Protein AF-A0A835YY92-F1 (afdb_monomer)

Secondary structure (DSSP, 8-state):
------B-TT--PEEEETTEEEEEEEEEEEEPPGGGGG----TTHHHHTTS---S---S-B-TT--EEEEEEESSS-----TT-EEEEEESEEEEEEE-----

Organism: NCBI:txid303371

Structure (mmCIF, N/CA/C/O backbone):
data_AF-A0A835YY92-F1
#
_entry.id   AF-A0A835YY92-F1
#
loop_
_atom_site.group_PDB
_atom_site.id
_atom_site.type_symbol
_atom_site.label_atom_id
_atom_site.label_alt_id
_atom_site.label_comp_id
_atom_site.label_asym_id
_atom_site.label_entity_id
_atom_site.label_seq_id
_atom_site.pdbx_PDB_ins_code
_atom_site.Cartn_x
_atom_site.Cartn_y
_atom_site.Cartn_z
_atom_site.occupancy
_atom_site.B_iso_or_equiv
_atom_site.auth_seq_id
_atom_site.auth_comp_id
_atom_site.auth_asym_id
_atom_site.auth_atom_id
_atom_site.pdbx_PDB_model_num
ATOM 1 N N . MET A 1 1 ? -1.909 21.201 18.520 1.00 41.69 1 MET A N 1
ATOM 2 C CA . MET A 1 1 ? -2.123 21.535 17.093 1.00 41.69 1 MET A CA 1
ATOM 3 C C . MET A 1 1 ? -1.958 20.265 16.265 1.00 41.69 1 MET A C 1
ATOM 5 O O . MET A 1 1 ? -0.835 19.873 15.989 1.00 41.69 1 MET A O 1
ATOM 9 N N . ALA A 1 2 ? -3.050 19.558 15.961 1.00 43.69 2 ALA A N 1
ATOM 10 C CA . ALA A 1 2 ? -3.000 18.307 15.201 1.00 43.69 2 ALA A CA 1
ATOM 11 C C . ALA A 1 2 ? -3.108 18.616 13.701 1.00 43.69 2 ALA A C 1
ATOM 13 O O . ALA A 1 2 ? -4.186 18.914 13.196 1.00 43.69 2 ALA A O 1
ATOM 14 N N . TRP A 1 3 ? -1.981 18.582 12.993 1.00 51.53 3 TRP A N 1
ATOM 15 C CA . TRP A 1 3 ? -1.955 18.657 11.533 1.00 51.53 3 TRP A CA 1
ATOM 16 C C . TRP A 1 3 ? -2.495 17.319 10.997 1.00 51.53 3 TRP A C 1
ATOM 18 O O . TRP A 1 3 ? -1.752 16.338 10.918 1.00 51.53 3 TRP A O 1
ATOM 28 N N . CYS A 1 4 ? -3.802 17.220 10.707 1.00 57.94 4 CYS A N 1
ATOM 29 C CA . CYS A 1 4 ? -4.315 16.047 9.993 1.00 57.94 4 CYS A CA 1
ATOM 30 C C . CYS A 1 4 ? -3.626 16.019 8.624 1.00 57.94 4 CYS A C 1
ATOM 32 O O . CYS A 1 4 ? -3.873 16.866 7.772 1.00 57.94 4 CYS A O 1
ATOM 34 N N . SER A 1 5 ? -2.732 15.055 8.421 1.00 66.00 5 SER A N 1
ATOM 35 C CA . SER A 1 5 ? -2.159 14.801 7.104 1.00 66.00 5 SER A CA 1
ATOM 36 C C . SER A 1 5 ? -3.195 14.051 6.275 1.00 66.00 5 SER A C 1
ATOM 38 O O . SER A 1 5 ? -3.263 12.825 6.327 1.00 66.00 5 SER A O 1
ATOM 40 N N . THR A 1 6 ? -4.052 14.802 5.589 1.00 83.25 6 THR A N 1
ATOM 41 C CA . THR A 1 6 ? -5.125 14.256 4.757 1.00 83.25 6 THR A CA 1
ATOM 42 C C . THR A 1 6 ? -4.547 13.565 3.526 1.00 83.25 6 THR A C 1
ATOM 44 O O . THR A 1 6 ? -3.790 14.166 2.765 1.00 83.25 6 THR A O 1
ATOM 47 N N . ILE A 1 7 ? -4.922 12.306 3.307 1.00 86.75 7 ILE A N 1
ATOM 48 C CA . ILE A 1 7 ? -4.563 11.545 2.110 1.00 86.75 7 ILE A CA 1
ATOM 49 C C . ILE A 1 7 ? -5.697 11.688 1.094 1.00 86.75 7 ILE A C 1
ATOM 51 O O . ILE A 1 7 ? -6.809 11.203 1.308 1.00 86.75 7 ILE A O 1
ATOM 55 N N . ASN A 1 8 ? -5.397 12.347 -0.022 1.00 85.38 8 ASN A N 1
ATOM 56 C CA . ASN A 1 8 ? -6.345 12.601 -1.103 1.00 85.38 8 ASN A CA 1
ATOM 57 C C . ASN A 1 8 ? -6.213 11.566 -2.237 1.00 85.38 8 ASN A C 1
ATOM 59 O O . ASN A 1 8 ? -5.172 10.918 -2.383 1.00 85.38 8 ASN A O 1
ATOM 63 N N . PRO A 1 9 ? -7.233 11.424 -3.101 1.00 82.62 9 PRO A N 1
ATOM 64 C CA . PRO A 1 9 ? -7.080 10.750 -4.386 1.00 82.62 9 PRO A CA 1
ATOM 65 C C . PRO A 1 9 ? -5.902 11.339 -5.176 1.00 82.62 9 PRO A C 1
ATOM 67 O O . PRO A 1 9 ? -5.655 12.541 -5.122 1.00 82.62 9 PRO A O 1
ATOM 70 N N . ARG A 1 10 ? -5.184 10.495 -5.931 1.00 88.81 10 ARG A N 1
ATOM 71 C CA . ARG A 1 10 ? -3.942 10.831 -6.664 1.00 88.81 10 ARG A CA 1
ATOM 72 C C . ARG A 1 10 ? -2.711 11.142 -5.812 1.00 88.81 10 ARG A C 1
ATOM 74 O O . ARG A 1 10 ? -1.658 11.417 -6.378 1.00 88.81 10 AR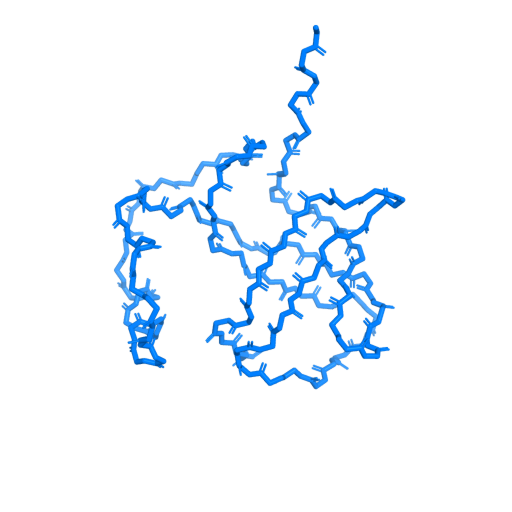G A O 1
ATOM 81 N N . TYR A 1 11 ? -2.805 11.039 -4.494 1.00 90.62 11 TYR A N 1
ATOM 82 C CA . TYR A 1 11 ? -1.632 11.009 -3.630 1.00 90.62 11 TYR A CA 1
ATOM 83 C C . TYR A 1 11 ? -0.675 9.874 -4.044 1.00 90.62 11 TYR A C 1
ATOM 85 O O . TYR A 1 11 ? -1.138 8.778 -4.380 1.00 90.62 11 TYR A O 1
ATOM 93 N N . ALA A 1 12 ? 0.634 10.143 -4.054 1.00 93.50 12 ALA A N 1
ATOM 94 C CA . ALA A 1 12 ? 1.656 9.256 -4.617 1.00 93.50 12 ALA A CA 1
ATOM 95 C C . ALA A 1 12 ? 2.806 8.966 -3.626 1.00 93.50 12 ALA A C 1
ATOM 97 O O . ALA A 1 12 ? 3.928 9.430 -3.830 1.00 93.50 12 ALA A O 1
ATOM 98 N N . PRO A 1 13 ? 2.547 8.194 -2.555 1.00 93.38 13 PRO A N 1
ATOM 99 C CA . PRO A 1 13 ? 3.566 7.830 -1.577 1.00 93.38 13 PRO A CA 1
ATOM 100 C C . PRO A 1 13 ? 4.501 6.729 -2.093 1.00 93.38 13 PRO A C 1
ATOM 102 O O . PRO A 1 13 ? 4.166 5.966 -3.006 1.00 93.38 13 PRO A O 1
ATOM 105 N N . VAL A 1 14 ? 5.650 6.565 -1.429 1.00 95.81 14 VAL A N 1
ATOM 106 C CA . VAL A 1 14 ? 6.504 5.385 -1.617 1.00 95.81 14 VAL A CA 1
ATOM 107 C C . VAL A 1 14 ? 5.900 4.210 -0.855 1.00 95.81 14 VAL A C 1
ATOM 109 O O . VAL A 1 14 ? 5.755 4.238 0.369 1.00 95.81 14 VAL A O 1
ATOM 112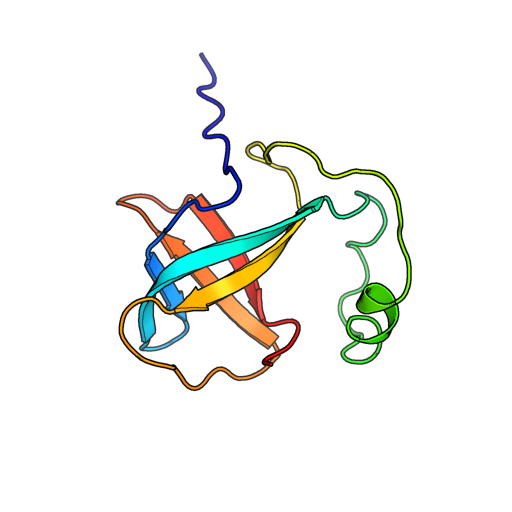 N N . VAL A 1 15 ? 5.557 3.155 -1.585 1.00 95.62 15 VAL A N 1
ATOM 113 C CA . VAL A 1 15 ? 5.086 1.883 -1.042 1.00 95.62 15 VAL A CA 1
ATOM 114 C C . VAL A 1 15 ? 6.295 1.026 -0.693 1.00 95.62 15 VAL A C 1
ATOM 116 O O . VAL A 1 15 ? 7.097 0.678 -1.559 1.00 95.62 15 VAL A O 1
ATOM 119 N N . HIS A 1 16 ? 6.413 0.683 0.587 1.00 95.88 16 HIS A N 1
ATOM 120 C CA . HIS A 1 16 ? 7.367 -0.299 1.086 1.00 95.88 16 HIS A CA 1
ATOM 121 C C . HIS A 1 16 ? 6.644 -1.631 1.300 1.00 95.88 16 HIS A C 1
ATOM 123 O O . HIS A 1 16 ? 5.726 -1.708 2.122 1.00 95.88 16 HIS A O 1
ATOM 129 N N . ALA A 1 17 ? 7.068 -2.674 0.587 1.00 93.12 17 ALA A N 1
ATOM 130 C CA . ALA A 1 17 ? 6.536 -4.030 0.721 1.00 93.12 17 ALA A CA 1
ATOM 131 C C . ALA A 1 17 ? 7.667 -5.051 0.546 1.00 93.12 17 ALA A C 1
ATOM 133 O O . ALA A 1 17 ? 8.169 -5.233 -0.559 1.00 93.12 17 ALA A O 1
ATOM 134 N N . HIS A 1 18 ? 8.081 -5.726 1.623 1.00 92.06 18 HIS A N 1
ATOM 135 C CA . HIS A 1 18 ? 9.300 -6.551 1.625 1.00 92.06 18 HIS A CA 1
ATOM 136 C C . HIS A 1 18 ? 10.514 -5.768 1.079 1.00 92.06 18 HIS A C 1
ATOM 138 O O . HIS A 1 18 ? 10.968 -4.822 1.722 1.00 92.06 18 HIS A O 1
ATOM 144 N N . ASN A 1 19 ? 10.995 -6.132 -0.115 1.00 91.88 19 ASN A N 1
ATOM 145 C CA . ASN A 1 19 ? 12.131 -5.506 -0.796 1.00 91.88 19 ASN A CA 1
ATOM 146 C C . ASN A 1 19 ? 11.714 -4.451 -1.836 1.00 91.88 19 ASN A C 1
ATOM 148 O O . ASN A 1 19 ? 12.578 -3.799 -2.414 1.00 91.88 19 ASN A O 1
ATOM 152 N N . ILE A 1 20 ? 10.413 -4.249 -2.057 1.00 92.81 20 ILE A N 1
ATOM 153 C CA . ILE A 1 20 ? 9.881 -3.249 -2.986 1.00 92.81 20 ILE A CA 1
ATOM 154 C C . ILE A 1 20 ? 9.871 -1.884 -2.302 1.00 92.81 20 ILE A C 1
ATOM 156 O O . ILE A 1 20 ? 9.355 -1.744 -1.188 1.00 92.81 20 ILE A O 1
ATOM 160 N N . ARG A 1 21 ? 10.423 -0.877 -2.985 1.00 95.31 21 ARG A N 1
ATOM 161 C CA . ARG A 1 21 ? 10.407 0.536 -2.585 1.00 95.31 21 ARG A CA 1
ATOM 162 C C . ARG A 1 21 ? 10.114 1.385 -3.812 1.00 95.31 21 ARG A C 1
ATOM 164 O O . ARG A 1 21 ? 11.032 1.824 -4.496 1.00 95.31 21 ARG A O 1
ATOM 171 N N . GLN A 1 22 ? 8.836 1.592 -4.104 1.00 94.81 22 GLN A N 1
ATOM 172 C CA . GLN A 1 22 ? 8.437 2.278 -5.328 1.00 94.81 22 GLN A CA 1
ATOM 173 C C . GLN A 1 22 ? 7.290 3.251 -5.075 1.00 94.81 22 GLN A C 1
ATOM 175 O O . GLN A 1 22 ? 6.397 2.979 -4.272 1.00 94.81 22 GLN A O 1
ATOM 180 N N . ALA A 1 23 ? 7.303 4.383 -5.776 1.00 95.62 23 ALA A N 1
ATOM 181 C CA . ALA A 1 23 ? 6.177 5.302 -5.797 1.00 95.62 23 ALA A CA 1
ATOM 182 C C . ALA A 1 23 ? 4.939 4.623 -6.402 1.00 95.62 23 ALA A C 1
ATOM 184 O O . ALA A 1 23 ? 5.000 4.009 -7.476 1.00 95.62 23 ALA A O 1
ATOM 185 N N . ALA A 1 24 ? 3.806 4.748 -5.713 1.00 94.69 24 ALA A N 1
ATOM 186 C CA . ALA A 1 24 ? 2.526 4.265 -6.200 1.00 94.69 24 ALA A CA 1
ATOM 187 C C . ALA A 1 24 ? 1.444 5.321 -6.001 1.00 94.69 24 ALA A C 1
ATOM 189 O O . ALA A 1 24 ? 1.279 5.866 -4.915 1.00 94.69 24 ALA A O 1
ATOM 190 N N . GLN A 1 25 ? 0.667 5.573 -7.045 1.00 94.75 25 GLN A N 1
ATOM 191 C CA . GLN A 1 25 ? -0.422 6.535 -7.020 1.00 94.75 25 GLN A CA 1
ATOM 192 C C . GLN A 1 25 ? -1.716 5.880 -6.530 1.00 94.75 25 GLN A C 1
ATOM 194 O O . GLN A 1 25 ? -2.084 4.793 -6.986 1.00 94.75 25 GLN A O 1
ATOM 199 N N . ILE A 1 26 ? -2.454 6.567 -5.657 1.00 92.94 26 ILE A N 1
ATOM 200 C CA . ILE A 1 26 ? -3.819 6.183 -5.281 1.00 92.94 26 ILE A CA 1
ATOM 201 C C . ILE A 1 26 ? -4.764 6.482 -6.449 1.00 92.94 26 ILE A C 1
ATOM 203 O O . ILE A 1 26 ? -5.063 7.641 -6.746 1.00 92.94 26 ILE A O 1
ATOM 207 N N . VAL A 1 27 ? -5.255 5.424 -7.092 1.00 91.31 27 VAL A N 1
ATOM 208 C CA . VAL A 1 27 ? -6.220 5.485 -8.199 1.00 91.31 27 VAL A CA 1
ATOM 209 C C . VAL A 1 27 ? -7.636 5.671 -7.669 1.00 91.31 27 VAL A C 1
ATOM 211 O O . VAL A 1 27 ? -8.389 6.498 -8.173 1.00 91.31 27 VAL A O 1
ATOM 214 N N . SER A 1 28 ? -7.999 4.912 -6.637 1.00 88.12 28 SER A N 1
ATOM 215 C CA . SER A 1 28 ? -9.306 5.013 -5.991 1.00 88.12 28 SER A CA 1
ATOM 216 C C . SER A 1 28 ? -9.176 4.807 -4.495 1.00 88.12 28 SER A C 1
ATOM 218 O O . SER A 1 28 ? -8.417 3.944 -4.053 1.00 88.12 28 SER A O 1
ATOM 220 N N . LEU A 1 29 ? -9.965 5.550 -3.733 1.00 87.50 29 LEU A N 1
ATOM 221 C CA . LEU A 1 29 ? -10.003 5.491 -2.282 1.00 87.50 29 LEU A CA 1
ATOM 222 C C . LEU A 1 29 ? -11.453 5.302 -1.834 1.00 87.50 29 LEU A C 1
ATOM 224 O O . LEU A 1 29 ? -12.345 5.994 -2.322 1.00 87.50 29 LEU A O 1
ATOM 228 N N . ARG A 1 30 ? -11.687 4.355 -0.923 1.00 88.56 30 ARG A N 1
ATOM 229 C CA . ARG A 1 30 ? -12.988 4.140 -0.281 1.00 88.56 30 ARG A CA 1
ATOM 230 C C . ARG A 1 30 ? -12.805 4.014 1.222 1.00 88.56 30 ARG A C 1
ATOM 232 O O . ARG A 1 30 ? -12.043 3.161 1.674 1.00 88.56 30 ARG A O 1
ATOM 239 N N . LYS A 1 31 ? -13.515 4.827 2.001 1.00 84.75 31 LYS A N 1
ATOM 240 C CA . LYS A 1 31 ? -13.508 4.718 3.463 1.00 84.75 31 LYS A CA 1
ATOM 241 C C . LYS A 1 31 ? -14.161 3.400 3.886 1.00 84.75 31 LYS A C 1
ATOM 243 O O . LYS A 1 31 ? -15.243 3.063 3.412 1.00 84.75 31 LYS A O 1
ATOM 248 N N . ALA A 1 32 ? -13.488 2.644 4.748 1.00 80.62 32 ALA A N 1
ATOM 249 C CA . ALA A 1 32 ? -14.037 1.410 5.290 1.00 80.62 32 ALA A CA 1
ATOM 250 C C . ALA A 1 32 ? -14.982 1.749 6.456 1.00 80.62 32 ALA A C 1
ATOM 252 O O . ALA A 1 32 ? -14.643 2.613 7.273 1.00 80.62 32 ALA A O 1
ATOM 253 N N . PRO A 1 33 ? -16.146 1.088 6.579 1.00 68.88 33 PRO A N 1
ATOM 254 C CA . PRO A 1 33 ? -16.994 1.266 7.748 1.00 68.88 33 PRO A CA 1
ATOM 255 C C . PRO A 1 33 ? -16.230 0.789 8.988 1.00 68.88 33 PRO A C 1
ATOM 257 O O . PRO A 1 33 ? -15.682 -0.315 9.006 1.00 68.88 33 PRO A O 1
ATOM 260 N N . ALA A 1 34 ? -16.192 1.627 10.027 1.00 57.69 34 ALA A N 1
ATOM 261 C CA . ALA A 1 34 ? -15.409 1.401 11.246 1.00 57.69 34 ALA A CA 1
ATOM 262 C C . ALA A 1 34 ? -15.682 0.037 11.923 1.00 57.69 34 ALA A C 1
ATOM 264 O O . ALA A 1 34 ? -14.816 -0.485 12.621 1.00 57.69 34 ALA A O 1
ATOM 265 N N . ALA A 1 35 ? -16.847 -0.568 11.664 1.00 51.34 35 ALA A N 1
ATOM 266 C CA . ALA A 1 35 ? -17.293 -1.840 12.229 1.00 51.34 35 ALA A CA 1
ATOM 267 C C . ALA A 1 35 ? -16.709 -3.107 11.563 1.00 51.34 35 ALA A C 1
ATOM 269 O O . ALA A 1 35 ? -16.707 -4.167 12.180 1.00 51.34 35 ALA A O 1
ATOM 270 N N . ALA A 1 36 ? -16.175 -3.043 10.335 1.00 52.25 36 ALA A N 1
ATOM 271 C CA . ALA A 1 36 ? -15.761 -4.246 9.587 1.00 52.25 36 ALA A CA 1
ATOM 272 C C . ALA A 1 36 ? -14.358 -4.782 9.952 1.00 52.25 36 ALA A C 1
ATOM 274 O O . ALA A 1 36 ? -13.847 -5.701 9.314 1.00 52.25 36 ALA A O 1
ATOM 275 N N . ALA A 1 37 ? -13.699 -4.202 10.956 1.00 50.59 37 ALA A N 1
ATOM 276 C CA . ALA A 1 37 ? -12.262 -4.360 11.157 1.00 50.59 37 ALA A CA 1
ATOM 277 C C . ALA A 1 37 ? -11.846 -5.301 12.306 1.00 50.59 37 ALA A C 1
ATOM 279 O O . ALA A 1 37 ? -10.686 -5.276 12.717 1.00 50.59 37 ALA A O 1
ATOM 280 N N . ALA A 1 38 ? -12.769 -6.135 12.798 1.00 47.91 38 ALA A N 1
ATOM 281 C CA . ALA A 1 38 ? -12.494 -7.194 13.777 1.00 47.91 38 ALA A CA 1
ATOM 282 C C . ALA A 1 38 ? -12.301 -8.593 13.145 1.00 47.91 38 ALA A C 1
ATOM 284 O O . ALA A 1 38 ? -11.935 -9.536 13.842 1.00 47.91 38 ALA A O 1
ATOM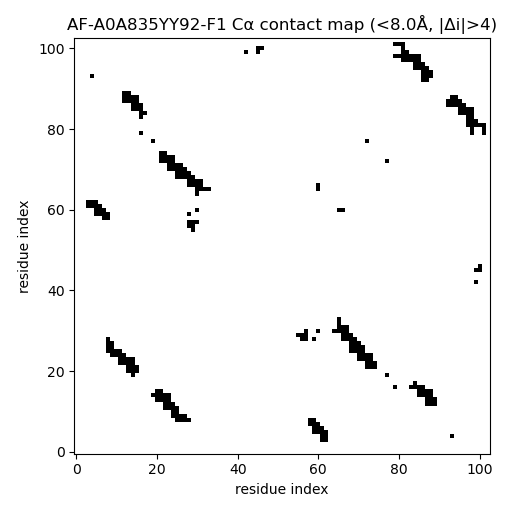 285 N N . ALA A 1 39 ? -12.496 -8.749 11.830 1.00 47.69 39 ALA A N 1
ATOM 286 C CA . ALA A 1 39 ? -12.328 -10.032 11.147 1.00 47.69 39 ALA A CA 1
ATOM 287 C C . ALA A 1 39 ? -10.866 -10.256 10.717 1.00 47.69 39 ALA A C 1
ATOM 289 O O . ALA A 1 39 ? -10.484 -10.057 9.562 1.00 47.69 39 ALA A O 1
ATOM 290 N N . THR A 1 40 ? -10.030 -10.695 11.657 1.00 48.56 40 THR A N 1
ATOM 291 C CA . THR A 1 40 ? -8.764 -11.359 11.326 1.00 48.56 40 THR A CA 1
ATOM 292 C C . THR A 1 40 ? -9.098 -12.725 10.729 1.00 48.56 40 THR A C 1
ATOM 294 O O . THR A 1 40 ? -9.303 -13.687 11.456 1.00 48.56 40 THR A O 1
ATOM 297 N N . GLY A 1 41 ? -9.180 -12.795 9.399 1.00 45.34 41 GLY A N 1
ATOM 298 C CA . GLY A 1 41 ? -9.302 -14.056 8.665 1.00 45.34 41 GLY A CA 1
ATOM 299 C C . GLY A 1 41 ? -10.518 -14.137 7.748 1.00 45.34 41 GLY A C 1
ATOM 300 O O . GLY A 1 41 ? -11.480 -14.829 8.049 1.00 45.34 41 GLY A O 1
ATOM 301 N N . SER A 1 42 ? -10.461 -13.480 6.589 1.00 44.44 42 SER A N 1
ATOM 302 C CA . SER A 1 42 ? -11.242 -13.915 5.425 1.00 44.44 42 SER A CA 1
ATOM 303 C C . SER A 1 42 ? -10.624 -13.368 4.142 1.00 44.44 42 SER A C 1
ATOM 305 O O . SER A 1 42 ? -10.857 -12.230 3.741 1.00 44.44 42 SER A O 1
ATOM 307 N N . THR A 1 43 ? -9.826 -14.198 3.474 1.00 51.19 43 THR A N 1
ATOM 308 C CA . THR A 1 43 ? -9.335 -13.965 2.106 1.00 51.19 43 THR A CA 1
ATOM 309 C C . THR A 1 43 ? -10.427 -14.134 1.040 1.00 51.19 43 THR A C 1
ATOM 311 O O . THR A 1 43 ? -10.133 -14.010 -0.142 1.00 51.19 43 THR A O 1
ATOM 314 N N . ALA A 1 44 ? -11.688 -14.357 1.429 1.00 42.03 44 ALA A N 1
ATOM 315 C CA . ALA A 1 44 ? -12.826 -14.481 0.514 1.00 42.03 44 ALA A CA 1
ATOM 316 C C . ALA A 1 44 ? -13.766 -13.254 0.524 1.00 42.03 44 ALA A C 1
ATOM 318 O O . ALA A 1 44 ? -14.510 -13.044 -0.431 1.00 42.03 44 ALA A O 1
ATOM 319 N N . ALA A 1 45 ? -13.715 -12.396 1.551 1.00 42.69 45 ALA A N 1
ATOM 320 C CA . ALA A 1 45 ? -14.644 -11.265 1.684 1.00 42.69 45 ALA A CA 1
ATOM 321 C C . ALA A 1 45 ? -14.256 -10.013 0.862 1.00 42.69 45 ALA A C 1
ATOM 323 O O . ALA A 1 45 ? -15.109 -9.175 0.571 1.00 42.69 45 ALA A O 1
ATOM 324 N N . ALA A 1 46 ? -12.989 -9.874 0.445 1.00 45.88 46 ALA A N 1
ATOM 325 C CA . ALA A 1 46 ? -12.512 -8.678 -0.264 1.00 45.88 46 ALA A CA 1
ATOM 326 C C . ALA A 1 46 ? -12.916 -8.623 -1.754 1.00 45.88 46 ALA A C 1
ATOM 328 O O . ALA A 1 46 ? -13.025 -7.531 -2.308 1.00 45.88 46 ALA A O 1
ATOM 329 N N . ALA A 1 47 ?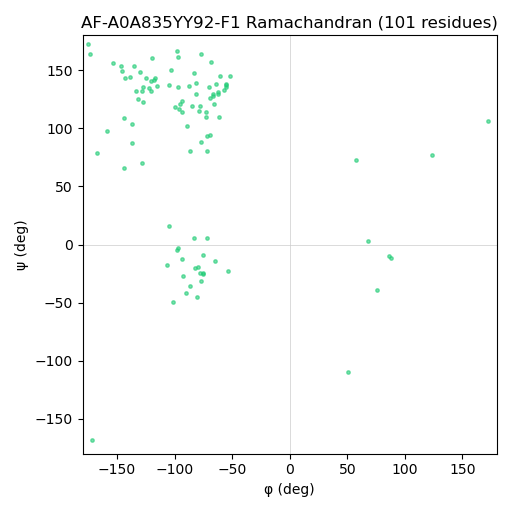 -13.185 -9.770 -2.393 1.00 42.25 47 AL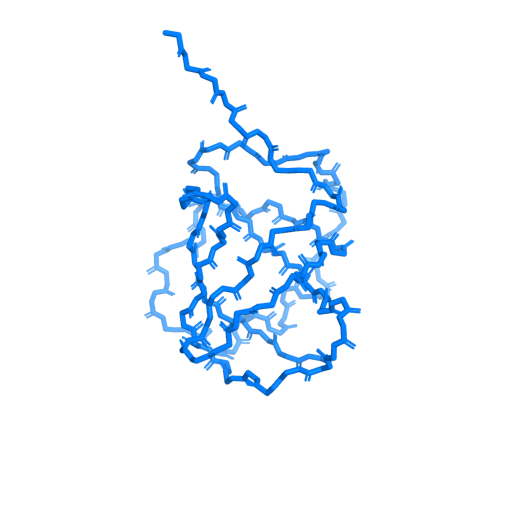A A N 1
ATOM 330 C CA . ALA A 1 47 ? -13.636 -9.824 -3.789 1.00 42.25 47 ALA A CA 1
ATOM 331 C C . ALA A 1 47 ? -15.128 -9.460 -3.941 1.00 42.25 47 ALA A C 1
ATOM 333 O O . ALA A 1 47 ? -15.512 -8.828 -4.922 1.00 42.25 47 ALA A O 1
ATOM 334 N N . ALA A 1 48 ? -15.959 -9.769 -2.937 1.00 40.25 48 ALA A N 1
ATOM 335 C CA . ALA A 1 48 ? -17.390 -9.447 -2.941 1.00 40.25 48 ALA A CA 1
ATOM 336 C C . ALA A 1 48 ? -17.681 -7.952 -2.677 1.00 40.25 48 ALA A C 1
ATOM 338 O O . ALA A 1 48 ? -18.682 -7.419 -3.152 1.00 40.25 48 ALA A O 1
ATOM 339 N N . ALA A 1 49 ? -16.780 -7.236 -1.992 1.00 45.59 49 ALA A N 1
ATOM 340 C CA . ALA A 1 49 ? -16.928 -5.802 -1.711 1.00 45.59 49 ALA A CA 1
ATOM 341 C C . ALA A 1 49 ? -16.658 -4.884 -2.928 1.00 45.59 49 ALA A C 1
ATOM 343 O O . ALA A 1 49 ? -16.926 -3.684 -2.864 1.00 45.59 49 ALA A O 1
ATOM 344 N N . ALA A 1 50 ? -16.153 -5.421 -4.049 1.00 45.81 50 ALA A N 1
ATOM 345 C CA . ALA A 1 50 ? -15.977 -4.660 -5.290 1.00 45.81 50 ALA A CA 1
ATOM 346 C C . ALA A 1 50 ? -17.304 -4.420 -6.041 1.00 45.81 50 ALA A C 1
ATOM 348 O O . ALA A 1 50 ? -17.415 -3.435 -6.771 1.00 45.81 50 ALA A O 1
ATOM 349 N N . ALA A 1 51 ? -18.312 -5.276 -5.827 1.00 39.06 51 ALA A N 1
ATOM 350 C CA . ALA A 1 51 ? -19.593 -5.240 -6.539 1.00 39.06 51 ALA A CA 1
ATOM 351 C C . ALA A 1 51 ? -20.698 -4.437 -5.825 1.00 39.06 51 ALA A C 1
ATOM 353 O O . ALA A 1 51 ? -21.708 -4.108 -6.439 1.00 39.06 51 ALA A O 1
ATOM 354 N N . ALA A 1 52 ? -20.516 -4.069 -4.555 1.00 45.84 52 ALA A N 1
ATOM 355 C CA . ALA A 1 52 ? -21.535 -3.363 -3.785 1.00 45.84 52 ALA A CA 1
ATOM 356 C C . ALA A 1 52 ? -20.921 -2.223 -2.969 1.00 45.84 52 ALA A C 1
ATOM 358 O O . ALA A 1 52 ? -20.278 -2.472 -1.953 1.00 45.84 52 ALA A O 1
ATOM 359 N N . HIS A 1 53 ? -21.110 -0.984 -3.434 1.00 46.94 53 HIS A N 1
ATOM 360 C CA . HIS A 1 53 ? -21.587 0.166 -2.644 1.00 46.94 53 HIS A CA 1
ATO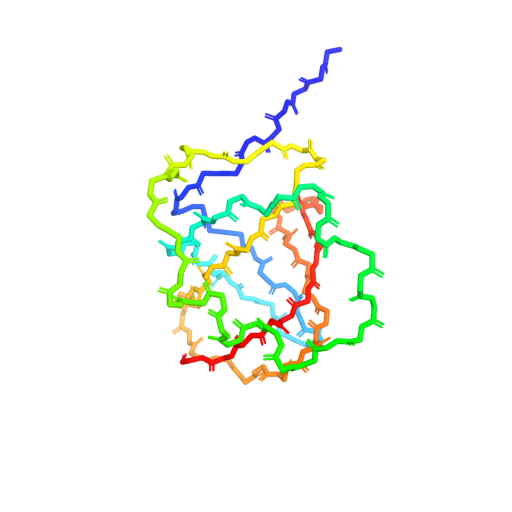M 361 C C . HIS A 1 53 ? -21.487 1.438 -3.496 1.00 46.94 53 HIS A C 1
ATOM 363 O O . HIS A 1 53 ? -20.396 1.957 -3.750 1.00 46.94 53 HIS A O 1
ATOM 369 N N . GLY A 1 54 ? -22.650 1.909 -3.950 1.00 43.78 54 GLY A N 1
ATOM 370 C CA . GLY A 1 54 ? -22.843 3.264 -4.448 1.00 43.78 54 GLY A CA 1
ATOM 371 C C . GLY A 1 54 ? -22.723 4.299 -3.323 1.00 43.78 54 GLY A C 1
ATOM 372 O O . GLY A 1 54 ? -22.880 3.983 -2.147 1.00 43.78 54 GLY A O 1
ATOM 373 N N . SER A 1 55 ? -22.411 5.530 -3.735 1.00 45.34 55 SER A N 1
ATOM 374 C CA . SER A 1 55 ? -22.529 6.796 -2.992 1.00 45.34 55 SER A CA 1
ATOM 375 C C . SER A 1 55 ? -21.794 6.938 -1.647 1.00 45.34 55 SER A C 1
ATOM 377 O O . SER A 1 55 ? -22.424 7.042 -0.602 1.00 45.34 55 SER A O 1
ATOM 379 N N . ALA A 1 56 ? -20.463 7.068 -1.693 1.00 49.12 56 ALA A N 1
ATOM 380 C CA . ALA A 1 56 ? -19.708 8.014 -0.853 1.00 49.12 56 ALA A CA 1
ATOM 381 C C . ALA A 1 56 ? -18.265 8.136 -1.382 1.00 49.12 56 ALA A C 1
ATOM 383 O O . ALA A 1 56 ? -17.333 7.521 -0.863 1.00 49.12 56 ALA A O 1
ATOM 384 N N . GLN A 1 57 ? -18.067 8.911 -2.453 1.00 55.84 57 GLN A N 1
ATOM 385 C CA . GLN A 1 57 ? -16.731 9.367 -2.851 1.00 55.84 57 GLN A CA 1
ATOM 386 C C . GLN A 1 57 ? -16.266 10.426 -1.838 1.00 55.84 57 GLN A C 1
ATOM 388 O O . GLN A 1 57 ? -16.418 11.622 -2.065 1.00 55.84 57 GLN A O 1
ATOM 393 N N . SER A 1 58 ? -15.767 10.004 -0.674 1.00 58.78 58 SER A N 1
ATOM 394 C CA . SER A 1 58 ? -15.155 10.926 0.287 1.00 58.78 58 SER A CA 1
ATOM 395 C C . SER A 1 58 ? -13.863 11.490 -0.307 1.00 58.78 58 SER A C 1
ATOM 397 O O . SER A 1 58 ? -12.999 10.728 -0.745 1.00 58.78 58 SER A O 1
ATOM 399 N N . SER A 1 59 ? -13.730 12.814 -0.310 1.00 69.94 59 SER A N 1
ATOM 400 C CA . SER A 1 59 ? -12.648 13.562 -0.964 1.00 69.94 59 SER A CA 1
ATOM 401 C C . SER A 1 59 ? -11.245 13.316 -0.391 1.00 69.94 59 SER A C 1
ATOM 403 O O . SER A 1 59 ? -10.268 13.636 -1.059 1.00 69.94 59 SER A O 1
ATOM 405 N N . GLY A 1 60 ? -11.122 12.700 0.786 1.00 79.25 60 GLY A N 1
ATOM 406 C CA . GLY A 1 60 ? -9.851 12.295 1.384 1.00 79.25 60 GLY A CA 1
ATOM 407 C C . GLY A 1 60 ? -10.058 11.510 2.679 1.00 79.25 60 GLY A C 1
ATOM 408 O O . GLY A 1 60 ? -11.187 11.394 3.158 1.00 79.25 60 GLY A O 1
ATOM 409 N N . ILE A 1 61 ? -8.973 10.958 3.226 1.00 87.44 61 ILE A N 1
ATOM 410 C CA . ILE A 1 61 ? -8.956 10.294 4.542 1.00 87.44 61 ILE A CA 1
ATOM 411 C C . ILE A 1 61 ? -8.033 11.030 5.499 1.00 87.44 61 ILE A C 1
ATOM 413 O O . ILE A 1 61 ? -6.972 11.512 5.100 1.00 87.44 61 ILE A O 1
ATOM 417 N N . CYS A 1 62 ? -8.427 11.084 6.766 1.00 85.38 62 CYS A N 1
ATOM 418 C CA . CYS A 1 62 ? -7.613 11.657 7.834 1.00 85.38 62 CYS A CA 1
ATOM 419 C C . CYS A 1 62 ? -6.844 10.584 8.619 1.00 85.38 62 CYS A C 1
ATOM 421 O O . CYS A 1 62 ? -7.120 9.386 8.535 1.00 85.38 62 CYS A O 1
ATOM 423 N N . SER A 1 63 ? -5.868 11.028 9.416 1.00 83.56 63 SER A N 1
ATOM 424 C CA . SER A 1 63 ? -5.154 10.148 10.349 1.00 83.56 63 SER A CA 1
ATOM 425 C C . SER A 1 63 ? -6.137 9.433 11.286 1.00 83.56 63 SER A C 1
ATOM 427 O O . SER A 1 63 ? -7.060 10.054 11.810 1.00 83.56 63 SER A O 1
ATOM 429 N N . GLY A 1 64 ? -5.939 8.128 11.485 1.00 84.19 64 GLY A N 1
ATOM 430 C CA . GLY A 1 64 ? -6.820 7.270 12.287 1.00 84.19 64 GLY A CA 1
ATOM 431 C C . GLY A 1 64 ? -7.983 6.647 11.510 1.00 84.19 64 GLY A C 1
ATOM 432 O O . GLY A 1 64 ? -8.606 5.705 12.001 1.00 84.19 64 GLY A O 1
ATOM 433 N N . GLU A 1 65 ? -8.251 7.098 10.285 1.00 86.94 65 GLU A N 1
ATOM 434 C CA . GLU A 1 65 ? -9.272 6.489 9.439 1.00 86.94 65 GLU A CA 1
ATOM 435 C C . GLU A 1 65 ? -8.737 5.260 8.697 1.00 86.94 65 GLU A C 1
ATOM 437 O O . GLU A 1 65 ? -7.567 5.174 8.321 1.00 86.94 65 GLU A O 1
ATOM 442 N N . ARG A 1 66 ? -9.621 4.285 8.469 1.00 87.12 66 ARG A N 1
ATOM 443 C CA . ARG A 1 66 ? -9.326 3.090 7.675 1.00 87.12 66 ARG A CA 1
ATOM 444 C C . ARG A 1 66 ? -10.002 3.207 6.318 1.00 87.12 66 ARG A C 1
ATOM 446 O O . ARG A 1 66 ? -11.164 3.600 6.221 1.00 87.12 66 ARG A O 1
ATOM 453 N N . ALA A 1 67 ? -9.280 2.828 5.275 1.00 90.12 67 ALA A N 1
ATOM 454 C CA . ALA A 1 67 ? -9.773 2.867 3.911 1.00 90.12 67 ALA A CA 1
ATOM 455 C C . ALA A 1 67 ? -9.198 1.727 3.079 1.00 90.12 67 ALA A C 1
ATOM 457 O O . ALA A 1 67 ? -8.111 1.214 3.346 1.00 90.12 67 ALA A O 1
ATOM 458 N N . VAL A 1 68 ? -9.950 1.354 2.053 1.00 91.25 68 VAL A N 1
ATOM 459 C CA . VAL A 1 68 ? -9.506 0.477 0.981 1.00 91.25 68 VAL A CA 1
ATOM 460 C C . VAL A 1 68 ? -9.064 1.365 -0.174 1.00 91.25 68 VAL A C 1
ATOM 462 O O . VAL A 1 68 ? -9.863 2.108 -0.748 1.00 91.25 68 VAL A O 1
ATOM 465 N N . CYS A 1 69 ? -7.779 1.289 -0.502 1.00 90.56 69 CYS A N 1
ATOM 466 C CA . CYS A 1 69 ? -7.168 2.072 -1.568 1.00 90.56 69 CYS A CA 1
ATOM 467 C C . CYS A 1 69 ? -6.686 1.146 -2.688 1.00 90.56 69 CYS A C 1
ATOM 469 O O . CYS A 1 69 ? -6.069 0.113 -2.426 1.00 90.56 69 CYS A O 1
ATOM 471 N N . ARG A 1 70 ? -6.935 1.538 -3.940 1.00 92.19 70 ARG A N 1
ATOM 472 C CA . ARG A 1 70 ? -6.334 0.918 -5.125 1.00 92.19 70 ARG A CA 1
ATOM 473 C C . ARG A 1 70 ? -5.110 1.731 -5.511 1.00 92.19 70 ARG A C 1
ATOM 475 O O . ARG A 1 70 ? -5.235 2.920 -5.804 1.00 92.19 70 ARG A O 1
ATOM 482 N N . PHE A 1 71 ? -3.958 1.079 -5.530 1.00 92.88 71 PHE A N 1
ATOM 483 C CA . PHE A 1 71 ? -2.692 1.687 -5.916 1.00 92.88 71 PHE A CA 1
ATOM 484 C C . PHE A 1 71 ? -2.300 1.270 -7.332 1.00 92.88 71 PHE A C 1
ATOM 486 O O . PHE A 1 71 ? -2.624 0.168 -7.773 1.00 92.88 71 PHE A O 1
ATOM 493 N N . ARG A 1 72 ? -1.578 2.149 -8.024 1.00 94.00 72 ARG A N 1
ATOM 494 C CA . ARG A 1 72 ? -0.888 1.855 -9.281 1.00 94.00 72 ARG A CA 1
ATOM 495 C C . ARG A 1 72 ? 0.569 2.275 -9.149 1.00 94.00 72 ARG A C 1
ATOM 497 O O . ARG A 1 72 ? 0.839 3.443 -8.878 1.00 94.00 72 ARG A O 1
ATOM 504 N N . PHE A 1 73 ? 1.490 1.341 -9.363 1.00 94.94 73 PHE A N 1
ATOM 505 C CA . PHE A 1 73 ? 2.916 1.649 -9.423 1.00 94.94 73 PHE A CA 1
ATOM 506 C C . PHE A 1 73 ? 3.229 2.564 -10.607 1.00 94.94 73 PHE A C 1
ATOM 508 O O . PHE A 1 73 ? 2.646 2.417 -11.685 1.00 94.94 73 PHE A O 1
ATOM 515 N N . MET A 1 74 ? 4.099 3.547 -10.377 1.00 94.44 74 MET A N 1
ATOM 516 C CA . MET A 1 74 ? 4.348 4.611 -11.351 1.00 94.44 74 MET A CA 1
ATOM 517 C C . MET A 1 74 ? 5.410 4.243 -12.388 1.00 94.44 74 MET A C 1
ATOM 519 O O . MET A 1 74 ? 5.263 4.640 -13.540 1.00 94.44 74 MET A O 1
ATOM 523 N N . HIS A 1 75 ? 6.453 3.499 -12.007 1.00 94.12 75 HIS A N 1
ATOM 524 C CA . HIS A 1 75 ? 7.601 3.247 -12.884 1.00 94.12 75 HIS A CA 1
ATOM 525 C C . HIS A 1 75 ? 7.554 1.864 -13.529 1.00 94.12 75 HIS A C 1
ATOM 527 O O . HIS A 1 75 ? 7.687 1.750 -14.743 1.00 94.12 75 HIS A O 1
ATOM 533 N N . HIS A 1 76 ? 7.337 0.815 -12.739 1.00 93.31 76 HIS A N 1
ATOM 534 C CA . HIS A 1 76 ? 7.259 -0.559 -13.221 1.00 93.31 76 HIS A CA 1
ATOM 535 C C . HIS A 1 76 ? 6.247 -1.373 -12.410 1.00 93.31 76 HIS A C 1
ATOM 537 O O . HIS A 1 76 ? 6.037 -1.101 -11.223 1.00 93.31 76 HIS A O 1
ATOM 543 N N . PRO A 1 77 ? 5.597 -2.375 -13.026 1.00 92.62 77 PRO A N 1
ATOM 544 C CA . PRO A 1 77 ? 4.794 -3.329 -12.276 1.00 92.62 77 PRO A CA 1
ATOM 545 C C . PRO A 1 77 ? 5.677 -4.082 -11.274 1.00 92.62 77 PRO A C 1
ATOM 547 O O . PRO A 1 77 ? 6.839 -4.377 -11.551 1.00 92.62 77 PRO A O 1
ATOM 550 N N . GLU A 1 78 ? 5.114 -4.396 -10.112 1.00 92.38 78 GLU A N 1
ATOM 551 C CA . GLU A 1 78 ? 5.794 -5.134 -9.046 1.00 92.38 78 GLU A CA 1
ATOM 552 C C . GLU A 1 78 ? 4.986 -6.360 -8.659 1.00 92.38 78 GLU A C 1
ATOM 554 O O . GLU A 1 78 ? 3.753 -6.315 -8.584 1.00 92.38 78 GLU A O 1
ATOM 559 N N . TYR A 1 79 ? 5.688 -7.445 -8.350 1.00 91.62 79 TYR A N 1
ATOM 560 C CA . TYR A 1 79 ? 5.058 -8.665 -7.873 1.00 91.62 79 TYR A CA 1
ATOM 561 C C . TYR A 1 79 ? 4.708 -8.538 -6.392 1.00 91.62 79 TYR A C 1
ATOM 563 O O . TYR A 1 79 ? 5.577 -8.460 -5.525 1.00 91.62 79 TYR A O 1
ATOM 571 N N . LEU A 1 80 ? 3.410 -8.558 -6.093 1.00 91.31 80 LEU A N 1
ATOM 572 C CA . LEU A 1 80 ? 2.888 -8.534 -4.731 1.00 91.31 80 LEU A CA 1
ATOM 573 C C . LEU A 1 80 ? 2.096 -9.802 -4.431 1.00 91.31 80 LEU A C 1
ATOM 575 O O . LEU A 1 80 ? 1.320 -10.285 -5.251 1.00 91.31 80 LEU A O 1
ATOM 579 N N . ARG A 1 81 ? 2.241 -10.308 -3.205 1.00 92.31 81 ARG A N 1
ATOM 580 C CA . ARG A 1 81 ? 1.409 -11.396 -2.685 1.00 92.31 81 ARG A CA 1
ATOM 581 C C . ARG A 1 81 ? 0.270 -10.830 -1.844 1.00 92.31 81 ARG A C 1
ATOM 583 O O . ARG A 1 81 ? 0.504 -9.981 -0.981 1.00 92.31 81 ARG A O 1
ATOM 590 N N . VAL A 1 82 ? -0.945 -11.335 -2.033 1.00 94.25 82 VAL A N 1
ATOM 591 C CA . VAL A 1 82 ? -2.089 -11.010 -1.164 1.00 94.25 82 VAL A CA 1
ATOM 592 C C . VAL A 1 82 ? -1.746 -11.319 0.300 1.00 94.25 82 VAL A C 1
ATOM 594 O O . VAL A 1 82 ? -1.102 -12.322 0.601 1.00 94.25 82 VAL A O 1
ATOM 597 N N . GLY A 1 83 ? -2.127 -10.426 1.213 1.00 91.56 83 GLY A N 1
ATOM 598 C CA . GLY A 1 83 ? -1.806 -10.504 2.641 1.00 91.56 83 GLY A CA 1
ATOM 599 C C . GLY A 1 83 ? -0.461 -9.887 3.041 1.00 91.56 83 GLY A C 1
ATOM 600 O O . GLY A 1 83 ? -0.232 -9.690 4.240 1.00 91.56 83 GLY A O 1
ATOM 601 N N . THR A 1 84 ? 0.388 -9.528 2.069 1.00 93.19 84 THR A N 1
ATOM 602 C CA . THR A 1 84 ? 1.648 -8.800 2.300 1.00 93.19 84 THR A CA 1
ATOM 603 C C . THR A 1 84 ? 1.386 -7.492 3.030 1.00 93.19 84 THR A C 1
ATOM 605 O O . THR A 1 84 ? 0.500 -6.731 2.639 1.00 93.19 84 THR A O 1
ATOM 608 N N . ALA A 1 85 ? 2.168 -7.224 4.075 1.00 93.88 85 ALA A N 1
ATOM 609 C CA . ALA A 1 85 ? 2.140 -5.943 4.764 1.00 93.88 85 ALA A CA 1
ATOM 610 C C . ALA A 1 85 ? 2.742 -4.842 3.878 1.00 93.88 85 ALA A C 1
ATOM 612 O O . ALA A 1 85 ? 3.794 -5.029 3.266 1.00 93.88 85 ALA A O 1
ATOM 613 N N . ILE A 1 86 ? 2.067 -3.697 3.834 1.00 94.31 86 ILE A N 1
ATOM 614 C CA . ILE A 1 86 ? 2.483 -2.500 3.106 1.00 94.31 86 ILE A CA 1
ATOM 615 C C . ILE A 1 86 ? 2.623 -1.343 4.089 1.00 94.31 86 ILE A C 1
ATOM 617 O O . ILE A 1 86 ? 1.780 -1.163 4.970 1.00 94.31 86 ILE A O 1
ATOM 621 N N . VAL A 1 87 ? 3.651 -0.520 3.887 1.00 94.94 87 VAL A N 1
ATOM 622 C CA . VAL A 1 87 ? 3.831 0.761 4.576 1.00 94.94 87 VAL A CA 1
ATOM 623 C C . VAL A 1 87 ? 3.924 1.888 3.550 1.00 94.94 87 VAL A C 1
ATOM 625 O O . VAL A 1 87 ? 4.647 1.771 2.564 1.00 94.94 87 VAL A O 1
ATOM 628 N N . LEU A 1 88 ? 3.206 2.985 3.793 1.00 93.62 88 LEU A N 1
ATOM 629 C CA . LEU A 1 88 ? 3.260 4.203 2.985 1.00 93.62 88 LEU A CA 1
ATOM 630 C C . LEU A 1 88 ? 4.273 5.174 3.595 1.00 93.62 88 LEU A C 1
ATOM 632 O O . LEU A 1 88 ? 4.146 5.536 4.771 1.00 93.62 88 LEU A O 1
ATOM 636 N N . ARG A 1 89 ? 5.269 5.592 2.810 1.00 93.25 89 ARG A N 1
ATOM 637 C CA . ARG A 1 89 ? 6.352 6.472 3.259 1.00 93.25 89 ARG A CA 1
ATOM 638 C C . ARG A 1 89 ? 6.538 7.689 2.364 1.00 93.25 89 ARG A C 1
ATOM 640 O O . ARG A 1 89 ? 6.610 7.582 1.148 1.00 93.25 89 ARG A O 1
ATOM 647 N N . GLU A 1 90 ? 6.706 8.830 3.022 1.00 88.56 90 GLU A N 1
ATOM 648 C CA . GLU A 1 90 ? 7.123 10.112 2.440 1.00 88.56 90 GLU A CA 1
ATOM 649 C C . GLU A 1 90 ? 8.016 10.833 3.456 1.00 88.56 90 GLU A C 1
ATOM 651 O O . GLU A 1 90 ? 7.608 11.786 4.118 1.00 88.56 90 GLU A O 1
ATOM 656 N N . GLY A 1 91 ? 9.191 10.260 3.725 1.00 85.62 91 GLY A N 1
ATOM 657 C CA . GLY A 1 91 ? 10.056 10.654 4.846 1.00 85.62 91 GLY A CA 1
ATOM 658 C C . GLY A 1 91 ? 9.563 10.148 6.209 1.00 85.62 91 GLY A C 1
ATOM 659 O O . GLY A 1 91 ? 10.358 9.652 7.001 1.00 85.62 91 GLY A O 1
ATOM 660 N N . GLN A 1 92 ? 8.249 10.166 6.448 1.00 88.25 92 GLN A N 1
ATOM 661 C CA . GLN A 1 92 ? 7.592 9.592 7.629 1.00 88.25 92 GLN A CA 1
ATOM 662 C C . GLN A 1 92 ? 6.584 8.505 7.243 1.00 88.25 92 GLN A C 1
ATOM 664 O O . GLN A 1 92 ? 6.139 8.428 6.094 1.00 88.25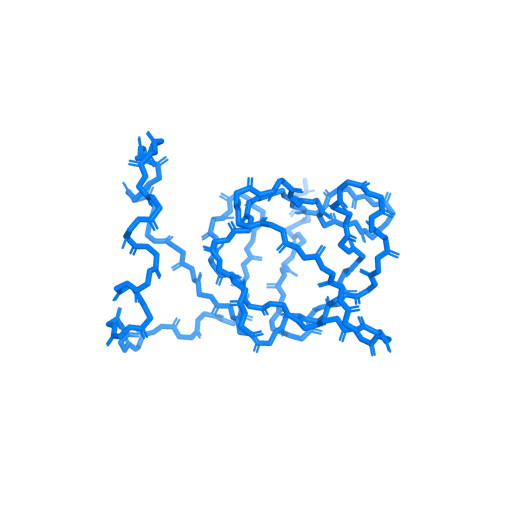 92 GLN A O 1
ATOM 669 N N . THR A 1 93 ? 6.227 7.649 8.203 1.00 91.69 93 THR A N 1
ATOM 670 C CA . THR A 1 93 ? 5.180 6.638 8.012 1.00 91.69 93 THR A CA 1
ATOM 671 C C . THR A 1 93 ? 3.813 7.318 7.996 1.00 91.69 93 THR A C 1
ATOM 673 O O . THR A 1 93 ? 3.376 7.863 9.005 1.00 91.69 93 THR A O 1
ATOM 676 N N . ARG A 1 94 ? 3.136 7.275 6.846 1.00 91.00 94 ARG A N 1
ATOM 677 C CA . ARG A 1 94 ? 1.811 7.883 6.631 1.00 91.00 94 ARG A CA 1
ATOM 678 C C . ARG A 1 94 ? 0.667 6.909 6.880 1.00 91.00 94 ARG A C 1
ATOM 680 O O . ARG A 1 94 ? -0.428 7.318 7.242 1.00 91.00 94 ARG A O 1
ATOM 687 N N . GLY A 1 95 ? 0.930 5.620 6.701 1.00 90.44 95 GLY A N 1
ATOM 688 C CA . GLY A 1 95 ? -0.047 4.567 6.916 1.00 90.44 95 GLY A CA 1
ATOM 689 C C . GLY A 1 95 ? 0.571 3.184 6.787 1.00 90.44 95 GLY A C 1
ATOM 690 O O . GLY A 1 95 ? 1.670 3.02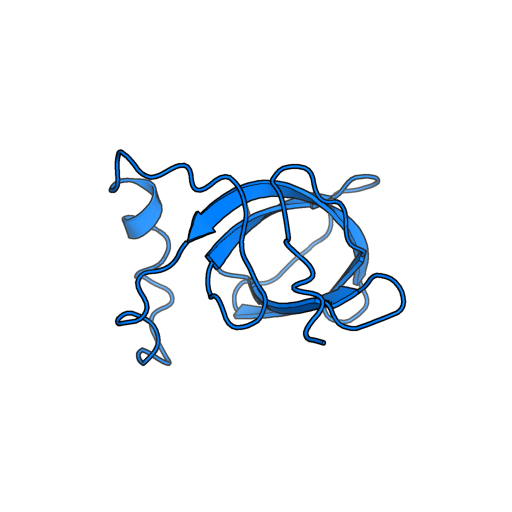0 6.251 1.00 90.44 95 GLY A O 1
ATOM 691 N N . PHE A 1 96 ? -0.156 2.191 7.280 1.00 93.38 96 PHE A N 1
ATOM 692 C CA . PHE A 1 96 ? 0.186 0.779 7.185 1.00 93.38 96 PHE A CA 1
ATOM 693 C C . PHE A 1 96 ? -1.061 -0.018 6.797 1.00 93.38 96 PHE A C 1
ATOM 695 O O . PHE A 1 96 ? -2.187 0.393 7.076 1.00 93.38 96 PHE A O 1
ATOM 702 N N . GLY A 1 97 ? -0.872 -1.162 6.150 1.00 92.56 97 GLY A N 1
ATOM 703 C CA . GLY A 1 97 ? -1.979 -1.997 5.706 1.00 92.56 97 GLY A CA 1
ATOM 704 C C . GLY A 1 97 ? -1.522 -3.341 5.164 1.00 92.56 97 GLY A C 1
ATOM 705 O O . GLY A 1 97 ? -0.368 -3.737 5.326 1.00 92.56 97 GLY A O 1
ATOM 706 N N . ARG A 1 98 ? -2.446 -4.054 4.517 1.00 94.38 98 ARG A N 1
ATOM 707 C CA . ARG A 1 98 ? -2.182 -5.334 3.851 1.00 94.38 98 ARG A CA 1
ATOM 708 C C . ARG A 1 98 ? -2.737 -5.316 2.433 1.00 94.38 98 ARG A C 1
ATOM 710 O O . ARG A 1 98 ? -3.760 -4.683 2.180 1.00 94.38 98 ARG A O 1
ATOM 717 N N . VAL A 1 99 ? -2.086 -6.040 1.526 1.00 93.94 99 VAL A N 1
ATOM 718 C CA . VAL A 1 99 ? -2.595 -6.271 0.167 1.00 93.94 99 VAL A CA 1
ATOM 719 C C . VAL A 1 99 ? -3.874 -7.100 0.246 1.00 93.94 99 VAL A C 1
ATOM 721 O O . VAL A 1 99 ? -3.840 -8.223 0.745 1.00 93.94 99 VAL A O 1
ATOM 724 N N . LEU A 1 100 ? -4.984 -6.566 -0.264 1.00 91.19 100 LEU A N 1
ATOM 725 C CA . LEU A 1 100 ? -6.267 -7.277 -0.322 1.00 91.19 100 LEU A CA 1
ATOM 726 C C . LEU A 1 100 ? -6.433 -8.066 -1.623 1.00 91.19 100 LEU A C 1
ATOM 728 O O . LEU A 1 100 ? -6.907 -9.195 -1.604 1.00 91.19 100 LEU A O 1
ATOM 732 N N . ALA A 1 101 ? -6.030 -7.470 -2.743 1.00 89.44 101 ALA A N 1
ATOM 733 C CA . ALA A 1 101 ? -6.111 -8.059 -4.070 1.00 89.44 101 ALA A CA 1
ATOM 734 C C . ALA A 1 101 ? -5.026 -7.456 -4.971 1.00 89.44 101 ALA A C 1
ATOM 736 O O . ALA A 1 101 ? -4.568 -6.336 -4.730 1.00 89.44 101 ALA A O 1
ATOM 737 N N . VAL A 1 102 ? -4.642 -8.200 -6.005 1.00 90.12 102 VAL A N 1
ATOM 738 C CA . VAL A 1 102 ? -3.766 -7.748 -7.093 1.00 90.12 102 VAL A CA 1
ATOM 739 C C . VAL A 1 102 ? -4.569 -7.904 -8.382 1.00 90.12 102 VAL A C 1
ATOM 741 O O . VAL A 1 102 ? -5.253 -8.913 -8.551 1.00 90.12 102 VAL A O 1
ATOM 744 N N . THR A 1 103 ? -4.580 -6.876 -9.227 1.00 82.44 103 THR A N 1
ATOM 745 C CA . THR A 1 103 ? -5.351 -6.817 -10.480 1.00 82.44 103 THR A CA 1
ATOM 746 C C . THR A 1 103 ? -4.457 -6.322 -11.592 1.00 82.44 103 THR A C 1
ATOM 748 O O . THR A 1 103 ? -3.658 -5.404 -11.296 1.00 82.44 103 THR A O 1
#

Mean predicted aligned error: 9.3 Å

InterPro domains:
  IPR009001 Translation elongation factor EF1A/initiation factor IF2gamma, C-terminal [SSF50465] (5-102)

pLDDT: mean 77.96, std 19.84, range [39.06, 95.88]

Solvent-accessible surface area (backbone atoms only — not comparable to full-atom values): 6708 Å² total; per-residue (Å²): 136,85,80,68,68,63,50,40,73,64,42,63,40,32,38,37,41,94,90,46,79,43,47,27,31,30,76,43,62,38,76,50,67,86,80,72,77,77,69,90,81,60,96,69,59,66,72,62,56,76,81,60,81,84,92,68,84,60,78,52,44,48,75,93,64,56,63,54,68,44,72,42,60,70,88,58,91,76,94,76,60,72,65,41,59,37,36,33,36,76,100,47,84,78,48,75,53,58,38,79,73,86,133

Nearest PDB structures (foldseek):
  4cxg-assembly1_A  TM=7.518E-01  e=8.373E-02  Oryctolagus cuniculus
  5hxb-assembly1_X  TM=6.860E-01  e=1.316E-01  Homo sapiens
  3j5y-assembly1_B  TM=7.805E-01  e=5.402E-01  Homo sapiens
  9bdp-assembly1_EF1A  TM=6.520E-01  e=2.315E-01  Saccharomyces cerevisiae
  5izl-assembly1_A  TM=5.772E-01  e=7.264E+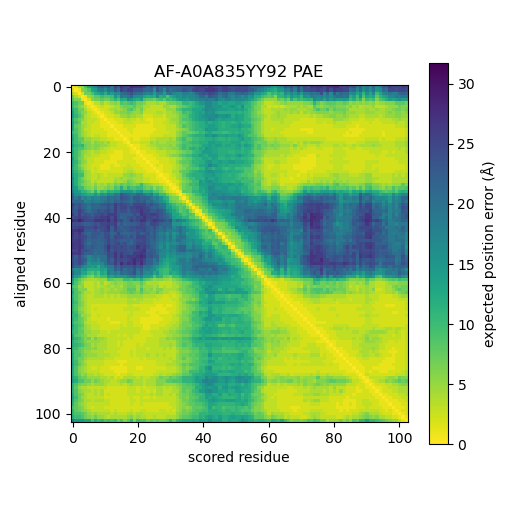00  Homo sapiens

Radius of gyration: 13.79 Å; Cα contacts (8 Å, |Δi|>4): 155; chains: 1; bounding box: 35×36×30 Å

Sequence (103 aa):
MAWCSTINPRYAPVVHAHNIRQAAQIVSLRKAPAAAAAATGSTAAAAAAAAAHGSAQSSGICSGERAVCRFRFMHHPEYLRVGTAIVLREGQTRGFGRVLAVT

Foldseek 3Di:
DDPFPWAFAQDWFFKDFPPGTFTKGFNAKAFDDPPPPPDPDDLPPLVVVVVDDDDDRDGTDTPPTDIDTDIGTDPDDDDDDFQTKIFTDDPDTPDIDTHSDDD